Protein AF-A0A1C5Q361-F1 (afdb_monomer)

Structure (mmCIF, N/CA/C/O backbone):
data_AF-A0A1C5Q361-F1
#
_entry.id   AF-A0A1C5Q361-F1
#
loop_
_atom_site.group_PDB
_atom_site.id
_atom_site.type_symbol
_atom_site.label_atom_id
_atom_site.label_alt_id
_atom_site.label_comp_id
_atom_site.label_asym_id
_atom_site.label_entity_id
_atom_site.label_seq_id
_atom_site.pdbx_PDB_ins_code
_atom_site.Cartn_x
_atom_site.Cartn_y
_atom_site.Cartn_z
_atom_site.occupancy
_atom_site.B_iso_or_equiv
_atom_site.auth_seq_id
_atom_site.auth_comp_id
_atom_site.auth_asym_id
_atom_site.auth_atom_id
_atom_site.pdbx_PDB_model_num
ATOM 1 N N . MET A 1 1 ? -11.226 -5.538 12.543 1.00 82.38 1 MET A N 1
ATOM 2 C CA . MET A 1 1 ? -10.719 -4.781 11.385 1.00 82.38 1 MET A CA 1
ATOM 3 C C . MET A 1 1 ? -9.438 -5.448 10.940 1.00 82.38 1 MET A C 1
ATOM 5 O O . MET A 1 1 ? -8.619 -5.760 11.796 1.00 82.38 1 MET A O 1
ATOM 9 N N . ILE A 1 2 ? -9.316 -5.718 9.649 1.00 91.00 2 ILE A N 1
ATOM 10 C CA . ILE A 1 2 ? -8.148 -6.347 9.028 1.00 91.00 2 ILE A CA 1
ATOM 11 C C . ILE A 1 2 ? -7.513 -5.289 8.124 1.00 91.00 2 ILE A C 1
ATOM 13 O O . ILE A 1 2 ? -8.240 -4.507 7.517 1.00 91.00 2 ILE A O 1
ATOM 17 N N . ILE A 1 3 ? -6.184 -5.227 8.073 1.00 91.31 3 ILE A N 1
ATOM 18 C CA . ILE A 1 3 ? -5.445 -4.361 7.148 1.00 91.31 3 ILE A CA 1
ATOM 19 C C . ILE A 1 3 ? -4.555 -5.266 6.311 1.00 91.31 3 ILE A C 1
ATOM 21 O O . ILE A 1 3 ? -3.777 -6.028 6.882 1.00 91.31 3 ILE A O 1
ATOM 25 N N . ASP A 1 4 ? -4.671 -5.180 4.989 1.00 90.50 4 ASP A N 1
ATOM 26 C CA . ASP A 1 4 ? -3.866 -5.986 4.071 1.00 90.50 4 ASP A CA 1
ATOM 27 C C . ASP A 1 4 ? -3.411 -5.179 2.850 1.00 90.50 4 ASP A C 1
ATOM 29 O O . ASP A 1 4 ? -4.040 -4.191 2.462 1.00 90.50 4 ASP A O 1
ATOM 33 N N . GLY A 1 5 ? -2.288 -5.590 2.266 1.00 89.12 5 GLY A N 1
ATOM 34 C CA . GLY A 1 5 ? -1.709 -4.988 1.074 1.00 89.12 5 GLY A CA 1
ATOM 35 C C . GLY A 1 5 ? -2.276 -5.605 -0.199 1.00 89.12 5 GLY A C 1
ATOM 36 O O . GLY A 1 5 ? -2.148 -6.803 -0.428 1.00 89.12 5 GLY A O 1
ATOM 37 N N . VAL A 1 6 ? -2.825 -4.775 -1.080 1.00 90.12 6 VAL A N 1
ATOM 38 C CA . VAL A 1 6 ? -3.342 -5.185 -2.390 1.00 90.12 6 VAL A CA 1
ATOM 39 C C . VAL A 1 6 ? -2.531 -4.551 -3.516 1.00 9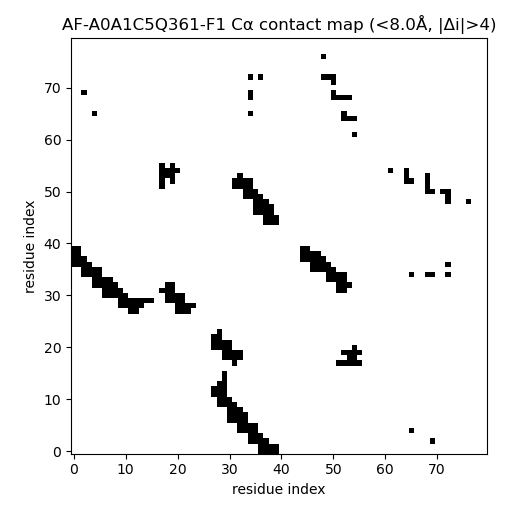0.12 6 VAL A C 1
ATOM 41 O O . VAL A 1 6 ? -2.148 -3.382 -3.452 1.00 90.12 6 VAL A O 1
ATOM 44 N N . GLU A 1 7 ? -2.268 -5.317 -4.572 1.00 91.19 7 GLU A N 1
ATOM 45 C CA . GLU A 1 7 ? -1.779 -4.775 -5.842 1.00 91.19 7 GLU A CA 1
ATOM 46 C C . GLU A 1 7 ? -2.979 -4.320 -6.676 1.00 91.19 7 GLU A C 1
ATOM 48 O O . GLU A 1 7 ? -3.905 -5.097 -6.895 1.00 91.19 7 GLU A O 1
ATOM 53 N N . ILE A 1 8 ? -2.960 -3.073 -7.151 1.00 88.62 8 ILE A N 1
ATOM 54 C CA . ILE A 1 8 ? -4.000 -2.565 -8.057 1.00 88.62 8 ILE A CA 1
ATOM 55 C C . ILE A 1 8 ? -3.587 -2.804 -9.510 1.00 88.62 8 ILE A C 1
ATOM 57 O O . ILE A 1 8 ? -4.384 -3.262 -10.324 1.00 88.62 8 ILE A O 1
ATOM 61 N N . PHE A 1 9 ? -2.331 -2.501 -9.842 1.00 87.81 9 PHE A N 1
ATOM 62 C CA . PHE A 1 9 ? -1.771 -2.727 -11.171 1.00 87.81 9 PHE A CA 1
ATOM 63 C C . PHE A 1 9 ? -0.244 -2.806 -11.143 1.00 87.81 9 PHE A C 1
ATOM 65 O O . PHE A 1 9 ? 0.423 -2.263 -10.253 1.00 87.81 9 PHE A O 1
ATOM 72 N N . SER A 1 10 ? 0.305 -3.425 -12.186 1.00 88.50 10 SER A N 1
ATOM 73 C CA . SER A 1 10 ? 1.735 -3.451 -12.463 1.00 88.50 10 SER A CA 1
ATOM 7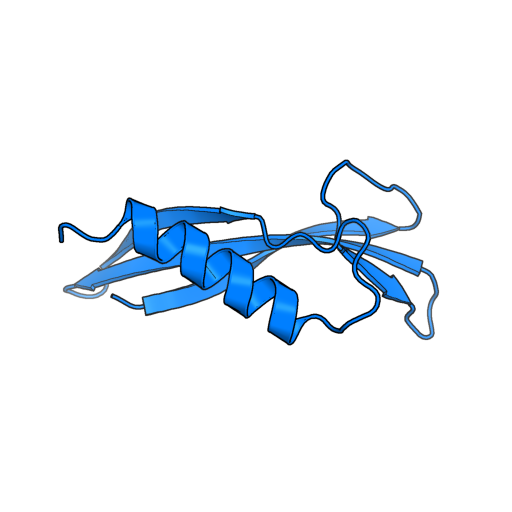4 C C . SER A 1 10 ? 2.033 -3.193 -13.939 1.00 88.50 10 SER A C 1
ATOM 76 O O . SER A 1 10 ? 1.295 -3.600 -14.837 1.00 88.50 10 SER A O 1
ATOM 78 N N . PHE A 1 11 ? 3.139 -2.493 -14.198 1.00 86.56 11 PHE A N 1
ATOM 79 C CA . PHE A 1 11 ? 3.572 -2.126 -15.545 1.00 86.56 11 PHE A CA 1
ATOM 80 C C . PHE A 1 11 ? 5.049 -2.440 -15.766 1.00 86.56 11 PHE A C 1
ATOM 82 O O . PHE A 1 11 ? 5.896 -2.245 -14.888 1.00 86.56 11 PHE A O 1
ATOM 89 N N . LYS A 1 12 ? 5.375 -2.857 -16.993 1.00 85.12 12 LYS A N 1
ATOM 90 C CA . LYS A 1 12 ? 6.757 -2.891 -17.480 1.00 85.12 12 LYS A CA 1
ATOM 91 C C . LYS A 1 12 ? 7.150 -1.490 -17.935 1.00 85.12 12 LYS A C 1
ATOM 93 O O . LYS A 1 12 ? 6.438 -0.886 -18.731 1.00 85.12 12 LYS A O 1
ATOM 98 N N . ASN A 1 13 ? 8.279 -0.989 -17.441 1.00 72.19 13 ASN A N 1
ATOM 99 C CA . ASN A 1 13 ? 8.944 0.229 -17.928 1.00 72.19 13 ASN A CA 1
ATOM 100 C C . ASN A 1 13 ? 8.101 1.525 -17.970 1.00 72.19 13 ASN A C 1
ATOM 102 O O . ASN A 1 13 ? 8.519 2.494 -18.599 1.00 72.19 13 ASN A O 1
ATOM 106 N N . LYS A 1 14 ? 6.948 1.587 -17.291 1.00 79.44 14 LYS A N 1
ATOM 107 C CA . LYS A 1 14 ? 6.141 2.805 -17.143 1.00 79.44 14 LYS A CA 1
ATOM 108 C C . LYS A 1 14 ? 5.995 3.139 -15.665 1.00 79.44 14 LYS A C 1
ATOM 110 O O . LYS A 1 14 ? 5.253 2.472 -14.950 1.00 79.44 14 LYS A O 1
ATOM 115 N N . LYS A 1 15 ? 6.705 4.177 -15.226 1.00 78.12 15 LYS A N 1
ATOM 116 C CA . LYS A 1 15 ? 6.537 4.759 -13.894 1.00 78.12 15 LYS A CA 1
ATOM 117 C C . LYS A 1 15 ? 5.300 5.654 -13.908 1.00 78.12 15 LYS A C 1
ATOM 119 O O . LYS A 1 15 ? 5.199 6.528 -14.767 1.00 78.12 15 LYS A O 1
ATOM 124 N N . ILE A 1 16 ? 4.401 5.460 -12.954 1.00 75.19 16 ILE A N 1
ATOM 125 C CA . ILE A 1 16 ? 3.468 6.512 -12.548 1.00 75.19 16 ILE A CA 1
ATOM 126 C C . ILE A 1 16 ? 3.921 7.083 -11.200 1.00 75.19 16 ILE A C 1
ATOM 128 O O . ILE A 1 16 ? 4.723 6.455 -10.499 1.00 75.19 16 ILE A O 1
ATOM 132 N N . GLU A 1 17 ? 3.452 8.281 -10.866 1.00 71.00 17 GLU A N 1
ATOM 133 C CA . GLU A 1 17 ? 3.664 8.887 -9.546 1.00 71.00 17 GLU A CA 1
ATOM 134 C C . GLU A 1 17 ? 3.279 7.885 -8.448 1.00 71.00 17 GLU A C 1
ATOM 136 O O . GLU A 1 17 ? 2.348 7.093 -8.632 1.00 71.00 17 GLU A O 1
ATOM 141 N N . SER A 1 18 ? 4.074 7.816 -7.377 1.00 72.56 18 SER A N 1
ATOM 142 C CA . SER A 1 18 ? 3.853 6.882 -6.262 1.00 72.56 18 SER A CA 1
ATOM 143 C C . SER A 1 18 ? 4.035 5.383 -6.561 1.00 72.56 18 SER A C 1
ATOM 145 O O . SER A 1 18 ? 3.797 4.542 -5.693 1.00 72.56 18 SER A O 1
ATOM 147 N N . SER A 1 19 ? 4.509 4.995 -7.754 1.00 78.62 19 SER A N 1
ATOM 148 C CA . SER A 1 19 ? 4.833 3.588 -8.049 1.00 78.62 19 SER A CA 1
ATOM 149 C C . SER A 1 19 ? 6.015 3.058 -7.235 1.00 78.62 19 SER A C 1
ATOM 151 O O . SER A 1 19 ? 7.095 3.654 -7.205 1.00 78.62 19 SER A O 1
ATOM 153 N N . ILE A 1 20 ? 5.878 1.837 -6.723 1.00 82.56 20 ILE A N 1
ATOM 154 C CA . ILE A 1 20 ? 6.978 1.056 -6.159 1.00 82.56 20 ILE A CA 1
ATOM 155 C C . ILE A 1 20 ? 7.786 0.431 -7.300 1.00 82.56 20 ILE A C 1
ATOM 157 O O . ILE A 1 20 ? 7.281 -0.386 -8.073 1.00 82.56 20 ILE A O 1
ATOM 161 N N . LYS A 1 21 ? 9.069 0.787 -7.377 1.00 83.88 21 LYS A N 1
ATOM 162 C CA . LYS A 1 21 ? 10.045 0.193 -8.298 1.00 83.88 21 LYS A CA 1
ATOM 163 C C . LYS A 1 21 ? 10.542 -1.149 -7.739 1.00 83.88 21 LYS A C 1
ATOM 165 O O . LYS A 1 21 ? 11.015 -1.186 -6.604 1.00 83.88 21 LYS A O 1
ATOM 170 N N . LYS A 1 22 ? 10.497 -2.228 -8.526 1.00 82.44 22 LYS A N 1
ATOM 171 C CA . LYS A 1 22 ? 11.137 -3.514 -8.188 1.00 82.44 22 LYS A CA 1
ATOM 172 C C . LYS A 1 22 ? 11.896 -4.082 -9.382 1.00 82.44 22 LYS A C 1
ATOM 174 O O . LYS A 1 22 ? 11.369 -4.146 -10.492 1.00 82.44 22 LYS A O 1
ATOM 179 N N . GLU A 1 23 ? 13.129 -4.504 -9.136 1.00 83.88 23 GLU A N 1
ATOM 180 C CA . GLU A 1 23 ? 13.955 -5.210 -10.116 1.00 83.88 23 GLU A CA 1
ATOM 181 C C . GLU A 1 23 ? 13.752 -6.718 -9.955 1.00 83.88 23 GLU A C 1
ATOM 183 O O . GLU A 1 23 ? 13.889 -7.265 -8.860 1.00 83.88 23 GLU A O 1
ATOM 188 N N . HIS A 1 24 ? 13.380 -7.373 -11.051 1.00 84.06 24 HIS A N 1
ATOM 189 C CA . HIS A 1 24 ? 13.191 -8.815 -11.146 1.00 84.06 24 HIS A CA 1
ATOM 190 C C . HIS A 1 24 ? 14.200 -9.403 -12.137 1.00 84.06 24 HIS A C 1
ATOM 192 O O . HIS A 1 24 ? 14.816 -8.678 -12.919 1.00 84.06 24 HIS A O 1
ATOM 198 N N . VAL A 1 25 ? 14.337 -10.732 -12.146 1.00 88.00 25 VAL A N 1
ATOM 199 C CA . VAL A 1 25 ? 15.208 -11.444 -13.102 1.00 88.00 25 VAL A CA 1
ATOM 200 C C . VAL A 1 25 ? 14.805 -11.157 -14.557 1.00 88.00 25 VAL A C 1
ATOM 202 O O . VAL A 1 25 ? 15.664 -11.091 -15.429 1.00 88.00 25 VAL A O 1
ATOM 205 N N . ASP A 1 26 ? 13.511 -10.939 -14.820 1.00 86.06 26 ASP A N 1
ATOM 206 C CA . ASP A 1 26 ? 12.956 -10.631 -16.146 1.00 86.06 26 ASP A CA 1
ATOM 207 C C . ASP A 1 26 ? 12.909 -9.125 -16.471 1.00 86.06 26 ASP A C 1
ATOM 209 O O . ASP A 1 26 ? 12.364 -8.727 -17.505 1.00 86.06 26 ASP A O 1
ATOM 213 N N . GLY A 1 27 ? 13.483 -8.287 -15.605 1.00 85.69 27 GLY A N 1
ATOM 214 C CA . GLY A 1 27 ? 13.619 -6.852 -15.807 1.00 85.69 27 GLY A CA 1
ATOM 215 C C . GLY A 1 27 ? 12.855 -6.002 -14.797 1.00 85.69 27 GLY A C 1
ATOM 216 O O . GLY A 1 27 ? 12.441 -6.436 -13.720 1.00 85.69 27 GLY A O 1
ATOM 217 N N . LEU A 1 28 ? 12.715 -4.725 -15.140 1.00 85.88 28 LEU A N 1
ATOM 218 C CA . LEU A 1 28 ? 12.181 -3.717 -14.242 1.00 85.88 28 LEU A CA 1
ATOM 219 C C . LEU A 1 28 ? 10.648 -3.668 -14.267 1.00 85.88 28 LEU A C 1
ATOM 221 O O . LEU A 1 28 ? 10.036 -3.562 -15.335 1.00 85.88 28 LEU A O 1
ATOM 225 N N . ARG A 1 29 ? 10.025 -3.652 -13.084 1.00 88.12 29 ARG A N 1
ATOM 226 C CA . ARG A 1 29 ? 8.577 -3.467 -12.932 1.00 88.12 29 ARG A CA 1
ATOM 227 C C . ARG A 1 29 ? 8.238 -2.353 -11.950 1.00 88.12 29 ARG A C 1
ATOM 229 O O . ARG A 1 29 ? 8.943 -2.111 -10.968 1.00 88.12 29 ARG A O 1
ATOM 236 N N . TYR A 1 30 ? 7.125 -1.696 -12.239 1.00 87.44 30 TYR A N 1
ATOM 237 C CA . TYR A 1 30 ? 6.511 -0.679 -11.399 1.00 87.44 30 TYR A CA 1
ATOM 238 C C . TYR A 1 30 ? 5.169 -1.198 -10.906 1.00 87.44 30 TYR A C 1
ATOM 240 O O . TYR A 1 30 ? 4.396 -1.748 -11.690 1.00 87.44 30 TYR A O 1
ATOM 248 N N . TYR A 1 31 ? 4.916 -1.029 -9.615 1.00 87.06 31 TYR A N 1
ATOM 249 C CA . TYR A 1 31 ? 3.726 -1.520 -8.932 1.00 87.06 31 TYR A CA 1
ATOM 250 C C . TYR A 1 31 ? 3.004 -0.367 -8.259 1.00 87.06 31 TYR A C 1
ATOM 252 O O . TYR A 1 31 ? 3.643 0.428 -7.572 1.00 87.06 31 TYR A O 1
ATOM 260 N N . THR A 1 32 ? 1.682 -0.344 -8.360 1.00 88.75 32 THR A N 1
ATOM 261 C CA . THR A 1 32 ? 0.860 0.443 -7.442 1.00 88.75 32 THR A CA 1
ATOM 262 C C . THR A 1 32 ? 0.199 -0.498 -6.467 1.00 88.75 32 THR A C 1
ATOM 264 O O . THR A 1 32 ? -0.594 -1.366 -6.839 1.00 88.75 32 THR A O 1
ATOM 267 N N . MET A 1 33 ? 0.585 -0.328 -5.210 1.00 90.12 33 MET A N 1
ATOM 268 C CA . MET A 1 33 ? 0.090 -1.110 -4.095 1.00 90.12 33 MET A CA 1
ATOM 269 C C . MET A 1 33 ? -0.644 -0.184 -3.131 1.00 90.12 33 MET A C 1
ATOM 271 O O . MET A 1 33 ? -0.238 0.961 -2.937 1.00 90.12 33 MET A O 1
ATOM 275 N N . MET A 1 34 ? -1.708 -0.688 -2.521 1.00 91.44 34 MET A N 1
ATOM 276 C CA . MET A 1 34 ? -2.482 0.015 -1.500 1.00 91.44 34 MET A CA 1
ATOM 277 C C . MET A 1 34 ? -2.555 -0.866 -0.255 1.00 91.44 34 MET A C 1
ATOM 279 O O . MET A 1 34 ? -2.614 -2.086 -0.372 1.00 91.44 34 MET A O 1
ATOM 283 N N . LEU A 1 35 ? -2.603 -0.270 0.930 1.00 93.69 35 LEU A N 1
ATOM 284 C CA . LEU A 1 35 ? -3.186 -0.916 2.097 1.00 93.69 35 LEU A CA 1
ATOM 285 C C . LEU A 1 35 ? -4.690 -0.687 2.083 1.00 93.69 35 LEU A C 1
ATOM 287 O O . LEU A 1 35 ? -5.146 0.431 1.848 1.00 93.69 35 LEU A O 1
ATOM 291 N N . VAL A 1 36 ? -5.448 -1.734 2.378 1.00 94.75 36 VAL A N 1
ATOM 292 C CA . VAL A 1 36 ? -6.900 -1.672 2.533 1.00 94.75 36 VAL A CA 1
ATOM 293 C C . VAL A 1 36 ? -7.238 -2.053 3.957 1.00 94.75 36 VAL A C 1
ATOM 295 O O . VAL A 1 36 ? -6.870 -3.135 4.413 1.00 94.75 36 VAL A O 1
ATOM 298 N N . ALA A 1 37 ? -7.959 -1.182 4.654 1.00 94.62 37 ALA A N 1
ATOM 299 C CA . ALA A 1 37 ? -8.639 -1.559 5.879 1.00 94.62 37 ALA A CA 1
ATOM 300 C C . ALA A 1 37 ? -10.010 -2.141 5.524 1.00 94.62 37 ALA A C 1
ATOM 302 O O . ALA A 1 37 ? -10.774 -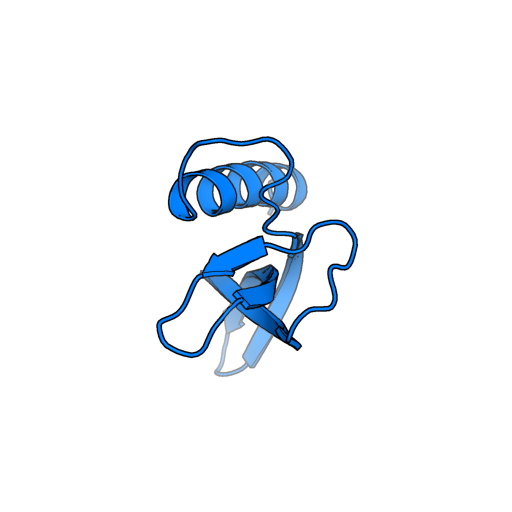1.540 4.765 1.00 94.62 37 ALA A O 1
ATOM 303 N N . VAL A 1 38 ? -10.337 -3.298 6.094 1.00 94.00 38 VAL A N 1
ATOM 304 C CA . VAL A 1 38 ? -11.618 -3.976 5.888 1.00 94.00 38 VAL A CA 1
ATOM 305 C C . VAL A 1 38 ? -12.265 -4.382 7.211 1.00 94.00 38 VAL A C 1
ATOM 307 O O . VAL A 1 38 ? -11.601 -4.669 8.218 1.00 94.00 38 VAL A O 1
ATOM 310 N N . ILE A 1 39 ? -13.594 -4.435 7.205 1.00 93.88 39 ILE A N 1
ATOM 311 C CA . ILE A 1 39 ? -14.403 -5.057 8.253 1.00 93.88 39 ILE A CA 1
ATOM 312 C C . ILE A 1 39 ? -15.047 -6.306 7.666 1.00 93.88 39 ILE A C 1
ATOM 314 O O . ILE A 1 39 ? -15.717 -6.243 6.639 1.00 93.88 39 ILE A O 1
ATOM 318 N N . GLU A 1 40 ? -14.858 -7.432 8.344 1.00 92.88 40 GLU A N 1
ATOM 319 C CA . GLU A 1 40 ? -15.489 -8.700 8.002 1.00 92.88 40 GLU A CA 1
ATOM 320 C C . GLU A 1 40 ? -16.614 -9.006 8.999 1.00 92.88 40 GLU A C 1
ATOM 322 O O . GLU A 1 40 ? -16.399 -9.031 10.217 1.00 92.88 40 GLU A O 1
ATOM 327 N N . ARG A 1 41 ? -17.832 -9.222 8.492 1.00 93.38 41 ARG A N 1
ATOM 328 C CA . ARG A 1 41 ? -19.003 -9.658 9.271 1.00 93.38 41 ARG A CA 1
ATOM 329 C C . ARG A 1 41 ? -19.892 -10.537 8.403 1.00 93.38 41 ARG A C 1
ATOM 331 O O . ARG A 1 41 ? -20.214 -10.151 7.289 1.00 93.38 41 ARG A O 1
ATOM 338 N N . ASN A 1 42 ? -20.351 -11.673 8.930 1.00 94.88 42 ASN A N 1
ATOM 339 C CA . ASN A 1 42 ? -21.327 -12.546 8.260 1.00 94.88 42 ASN A CA 1
ATOM 340 C C . ASN A 1 42 ? -20.946 -12.896 6.804 1.00 94.88 42 ASN A C 1
ATOM 342 O O . ASN A 1 42 ? -21.797 -12.846 5.920 1.00 94.88 42 ASN A O 1
ATOM 346 N N . ASN A 1 43 ? -19.671 -13.215 6.552 1.00 92.50 43 ASN A N 1
ATOM 347 C CA . ASN A 1 43 ? -19.114 -13.480 5.215 1.00 92.50 43 ASN A CA 1
ATOM 348 C C . ASN A 1 43 ? -19.196 -12.297 4.228 1.00 92.50 43 ASN A C 1
ATOM 350 O O . ASN A 1 43 ? -19.094 -12.487 3.018 1.00 92.50 43 ASN A O 1
ATOM 354 N N . ILE A 1 44 ? -19.367 -11.075 4.732 1.00 93.81 44 ILE A N 1
ATOM 355 C CA . ILE A 1 44 ? -19.286 -9.837 3.959 1.00 93.81 44 ILE A CA 1
ATOM 356 C C . ILE A 1 44 ? -17.998 -9.124 4.357 1.00 93.81 44 ILE A C 1
ATOM 358 O O . ILE A 1 44 ? -17.768 -8.854 5.538 1.00 93.81 44 ILE A O 1
ATOM 362 N N . VAL A 1 45 ? -17.179 -8.799 3.358 1.00 92.69 45 VAL A N 1
ATOM 363 C CA . VAL A 1 45 ? -15.974 -7.980 3.507 1.00 92.69 45 VAL A CA 1
ATOM 364 C C . VAL A 1 45 ? -16.284 -6.587 2.980 1.00 92.69 45 VAL A C 1
ATOM 366 O O . VAL A 1 45 ? -16.565 -6.413 1.795 1.00 92.69 45 VAL A O 1
ATOM 369 N N . ILE A 1 46 ? -16.251 -5.598 3.868 1.00 92.69 46 ILE A N 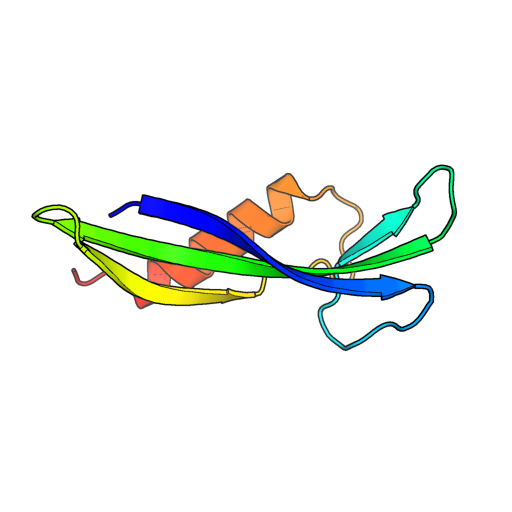1
ATOM 370 C CA . ILE A 1 46 ? -16.518 -4.201 3.531 1.00 92.69 46 ILE A CA 1
ATOM 371 C C . ILE A 1 46 ? -15.194 -3.437 3.612 1.00 92.69 46 ILE A C 1
ATOM 373 O O . ILE A 1 46 ? -14.647 -3.314 4.714 1.00 92.69 46 ILE A O 1
ATOM 377 N N . PRO A 1 47 ? -14.658 -2.929 2.487 1.00 92.38 47 PRO A N 1
ATOM 378 C CA . PRO A 1 47 ? -13.529 -2.014 2.527 1.00 92.38 47 PRO A CA 1
ATOM 379 C C . PRO A 1 47 ? -13.976 -0.683 3.127 1.00 92.38 47 PRO A C 1
ATOM 381 O O . PRO A 1 47 ? -14.992 -0.122 2.721 1.00 92.38 47 PRO A O 1
ATOM 384 N N . ILE A 1 48 ? -13.224 -0.198 4.111 1.00 93.19 48 ILE A N 1
ATOM 385 C CA . ILE A 1 48 ? -13.549 1.036 4.836 1.00 93.19 48 ILE A CA 1
ATOM 386 C C . ILE A 1 48 ? -12.608 2.187 4.491 1.00 93.19 48 ILE A C 1
ATOM 388 O O . ILE A 1 48 ? -13.019 3.337 4.576 1.00 93.19 48 ILE A O 1
ATOM 392 N N . GLU A 1 49 ? -11.363 1.896 4.110 1.00 93.94 49 GLU A N 1
ATOM 393 C CA . GLU A 1 49 ? -10.381 2.917 3.749 1.00 93.94 49 GLU A CA 1
ATOM 394 C C . GLU A 1 49 ? -9.221 2.304 2.957 1.00 93.94 49 GLU A C 1
ATOM 396 O O . GLU A 1 49 ? -8.882 1.128 3.137 1.00 93.94 49 GLU A O 1
ATOM 401 N N . PHE A 1 50 ? -8.595 3.125 2.116 1.00 92.81 50 PHE A N 1
ATOM 402 C CA . PHE A 1 50 ? -7.429 2.778 1.314 1.00 92.81 50 PHE A CA 1
ATOM 403 C C . PHE A 1 50 ? -6.280 3.753 1.587 1.00 92.81 50 PHE A C 1
ATOM 405 O O . PHE A 1 50 ? -6.492 4.944 1.805 1.00 92.81 50 PHE A O 1
ATOM 412 N N . GLU A 1 51 ? -5.045 3.263 1.543 1.00 92.44 51 GLU A N 1
ATOM 413 C CA . GLU A 1 51 ? -3.843 4.092 1.642 1.00 92.44 51 GLU A CA 1
ATOM 414 C C . GLU A 1 51 ? -2.789 3.638 0.629 1.00 92.44 51 GLU A C 1
ATOM 416 O O . GLU A 1 51 ? -2.412 2.465 0.648 1.00 92.44 51 GLU A O 1
ATOM 421 N N . PRO A 1 52 ? -2.259 4.537 -0.215 1.00 89.31 52 PRO A N 1
ATOM 422 C CA . PRO A 1 52 ? -1.136 4.216 -1.086 1.00 89.31 52 PRO A CA 1
ATOM 423 C C . PRO A 1 52 ? 0.101 3.748 -0.312 1.00 89.31 52 PRO A C 1
ATOM 425 O O . PRO A 1 52 ? 0.547 4.383 0.649 1.00 89.31 52 PRO A O 1
ATOM 428 N N . ILE A 1 53 ? 0.688 2.639 -0.766 1.00 88.62 53 ILE A N 1
ATOM 429 C CA . ILE A 1 53 ? 2.022 2.211 -0.342 1.00 88.62 53 ILE A CA 1
ATOM 430 C C . ILE A 1 53 ? 3.012 2.810 -1.338 1.00 88.62 53 ILE A C 1
ATOM 432 O O . ILE A 1 53 ? 3.131 2.349 -2.472 1.00 88.62 53 ILE A O 1
ATOM 436 N N . GLU A 1 54 ? 3.731 3.837 -0.900 1.00 79.75 54 GLU A N 1
ATOM 437 C CA . GLU A 1 54 ? 4.654 4.604 -1.737 1.00 79.75 54 GLU A CA 1
ATOM 438 C C . GLU A 1 54 ? 6.090 4.458 -1.229 1.00 79.75 54 GLU A C 1
ATOM 440 O O . GLU A 1 54 ? 6.321 4.274 -0.034 1.00 79.75 54 GLU A O 1
ATOM 445 N N . ASN A 1 55 ? 7.063 4.553 -2.136 1.00 72.06 55 ASN A N 1
ATOM 446 C CA . ASN A 1 55 ? 8.489 4.440 -1.814 1.00 72.06 55 ASN A CA 1
ATOM 447 C C . ASN A 1 55 ? 9.307 5.609 -2.396 1.00 72.06 55 ASN A C 1
ATOM 449 O O . ASN A 1 55 ? 10.449 5.437 -2.826 1.00 72.06 55 ASN A O 1
ATOM 453 N N . GLU A 1 56 ? 8.707 6.796 -2.516 1.00 59.53 56 GLU A N 1
ATO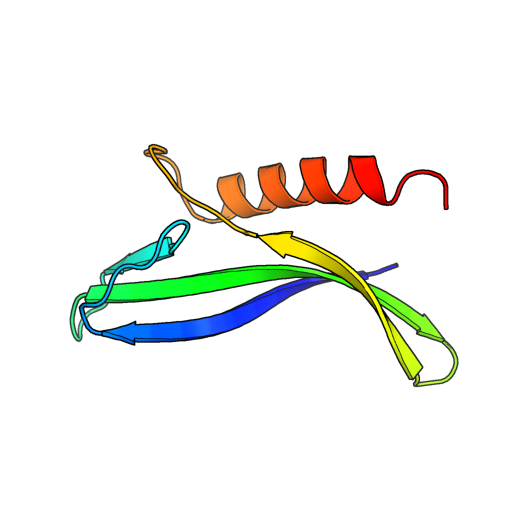M 454 C CA . GLU A 1 56 ? 9.400 7.935 -3.117 1.00 59.53 56 GLU A CA 1
ATOM 455 C C . GLU A 1 56 ? 10.544 8.427 -2.216 1.00 59.53 56 GLU A C 1
ATOM 457 O O . GLU A 1 56 ? 10.339 8.856 -1.085 1.00 59.53 56 GLU A O 1
ATOM 462 N N . GLY A 1 57 ? 11.777 8.342 -2.726 1.00 58.66 57 GLY A N 1
ATOM 463 C CA . GLY A 1 57 ? 12.969 8.904 -2.082 1.00 58.66 57 GLY A CA 1
ATOM 464 C C . GLY A 1 57 ? 13.562 8.092 -0.924 1.00 58.66 57 GLY A C 1
ATOM 465 O O . GLY A 1 57 ? 14.568 8.516 -0.356 1.00 58.66 57 GLY A O 1
ATOM 466 N N . LEU A 1 58 ? 13.007 6.924 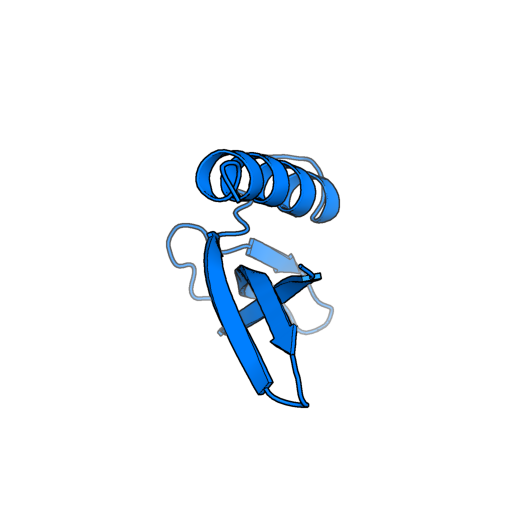-0.584 1.00 56.41 58 LEU A N 1
ATOM 467 C CA . LEU A 1 58 ? 13.514 6.090 0.506 1.00 56.41 58 LEU A CA 1
ATOM 468 C C . LEU A 1 58 ? 14.486 5.015 -0.004 1.00 56.41 58 LEU A C 1
ATOM 470 O O . LEU A 1 58 ? 14.256 4.325 -0.995 1.00 56.41 58 LEU A O 1
ATOM 474 N N . LYS A 1 59 ? 15.614 4.882 0.704 1.00 54.34 59 LYS A N 1
ATOM 475 C CA . LYS A 1 59 ? 16.649 3.864 0.452 1.00 54.34 59 LYS A CA 1
ATOM 476 C C . LYS A 1 59 ? 16.302 2.507 1.091 1.00 54.34 59 LYS A C 1
ATOM 478 O O . LYS A 1 59 ? 16.941 1.509 0.768 1.00 54.34 59 LYS A O 1
ATOM 483 N N . TYR A 1 60 ? 15.327 2.476 2.004 1.00 52.91 60 TYR A N 1
ATOM 484 C CA . TYR A 1 60 ? 14.956 1.301 2.798 1.00 52.91 60 TYR A CA 1
ATOM 485 C C . TYR A 1 60 ? 13.700 0.592 2.264 1.00 52.91 60 TYR A C 1
ATOM 487 O O . TYR A 1 60 ? 12.899 1.163 1.532 1.00 52.91 60 TYR A O 1
ATOM 495 N N . GLY A 1 61 ? 13.621 -0.713 2.547 1.00 58.84 61 GLY A N 1
ATOM 496 C CA . GLY A 1 61 ? 12.785 -1.685 1.840 1.00 58.84 61 GLY A CA 1
ATOM 497 C C . GLY A 1 61 ? 11.279 -1.635 2.126 1.00 58.84 61 GLY A C 1
ATOM 498 O O . GLY A 1 61 ? 10.816 -1.039 3.090 1.00 58.84 61 GLY A O 1
ATOM 499 N N . LYS A 1 62 ? 10.530 -2.366 1.287 1.00 63.00 62 LYS A N 1
ATOM 500 C CA . LYS A 1 62 ? 9.055 -2.460 1.208 1.00 63.00 62 LYS A CA 1
ATOM 501 C C . LYS A 1 62 ? 8.305 -2.479 2.550 1.00 63.00 62 LYS A C 1
ATOM 503 O O . LYS A 1 62 ? 7.238 -1.883 2.638 1.00 63.00 62 LYS A O 1
ATOM 508 N N . GLN A 1 63 ? 8.839 -3.158 3.567 1.00 62.16 63 GLN A N 1
ATOM 509 C CA . GLN A 1 63 ? 8.178 -3.266 4.872 1.00 62.16 63 GLN A CA 1
ATOM 510 C C . GLN A 1 63 ? 8.053 -1.919 5.597 1.00 62.16 63 GLN A C 1
ATOM 512 O O . GLN A 1 63 ? 7.056 -1.688 6.274 1.00 62.16 6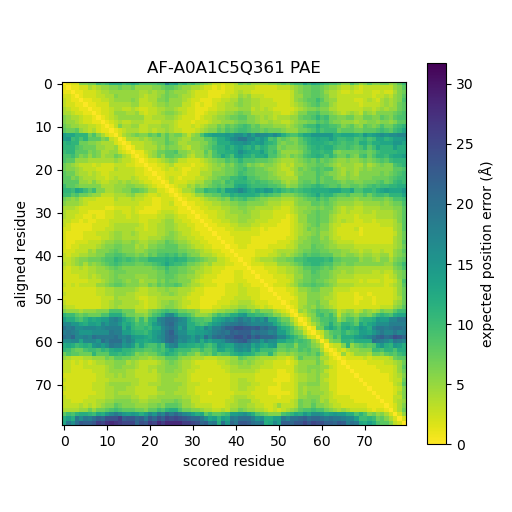3 GLN A O 1
ATOM 517 N N . ASP A 1 64 ? 9.022 -1.017 5.430 1.00 71.25 64 ASP A N 1
ATOM 518 C CA . ASP A 1 64 ? 8.994 0.304 6.070 1.00 71.25 64 ASP A CA 1
ATOM 519 C C . ASP A 1 64 ? 7.910 1.191 5.430 1.00 71.25 64 ASP A C 1
ATOM 521 O O . ASP A 1 64 ? 7.135 1.856 6.114 1.00 71.25 64 ASP A O 1
ATOM 525 N N . CYS A 1 65 ? 7.755 1.095 4.105 1.00 80.81 65 CYS A N 1
ATOM 526 C CA . CYS A 1 65 ? 6.705 1.788 3.357 1.00 80.81 65 CYS A CA 1
ATOM 527 C C . CYS A 1 65 ? 5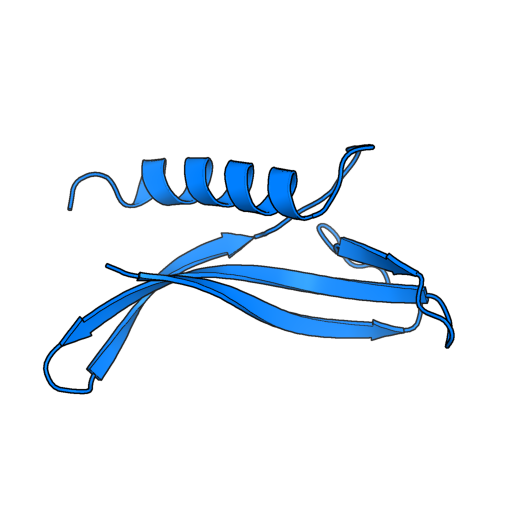.299 1.324 3.762 1.00 80.81 65 CYS A C 1
ATOM 529 O O . CYS A 1 65 ? 4.396 2.145 3.915 1.00 80.81 65 CYS A O 1
ATOM 531 N N . GLU A 1 66 ? 5.112 0.013 3.953 1.00 86.19 66 GLU A N 1
ATOM 532 C CA . GLU A 1 66 ? 3.853 -0.556 4.451 1.00 86.19 66 GLU A CA 1
ATOM 533 C C . GLU A 1 66 ? 3.572 -0.101 5.884 1.00 86.19 66 GLU A C 1
ATOM 535 O O . GLU A 1 66 ? 2.444 0.260 6.208 1.00 86.19 66 GLU A O 1
ATOM 540 N N . HIS A 1 67 ? 4.593 -0.042 6.738 1.00 87.44 67 HIS A N 1
ATOM 541 C CA . HIS A 1 67 ? 4.436 0.425 8.110 1.00 87.44 67 HIS A CA 1
ATOM 542 C C . HIS A 1 67 ? 4.041 1.911 8.180 1.00 87.44 67 HIS A C 1
ATOM 544 O O . HIS A 1 67 ? 3.134 2.282 8.931 1.00 87.44 67 HIS A O 1
ATOM 550 N N . GLU A 1 68 ? 4.663 2.769 7.370 1.00 87.88 68 GLU A N 1
ATOM 551 C CA . GLU A 1 68 ? 4.313 4.192 7.294 1.00 87.88 68 GLU A CA 1
ATOM 552 C C . GLU A 1 68 ? 2.934 4.426 6.667 1.00 87.88 68 GLU A C 1
ATOM 554 O O . GLU A 1 68 ? 2.156 5.238 7.177 1.00 87.88 68 GLU A O 1
ATOM 559 N N . ALA A 1 69 ? 2.581 3.676 5.619 1.00 90.12 69 ALA A N 1
ATOM 560 C CA . ALA A 1 69 ? 1.224 3.673 5.080 1.00 90.12 69 ALA A CA 1
ATOM 561 C C . ALA A 1 69 ? 0.215 3.246 6.160 1.00 90.12 69 ALA A C 1
ATOM 563 O O . ALA A 1 69 ? -0.776 3.937 6.391 1.00 90.12 69 ALA A O 1
ATOM 564 N N . ALA A 1 70 ? 0.504 2.190 6.924 1.00 90.94 70 ALA A N 1
ATOM 565 C CA . ALA A 1 70 ? -0.361 1.748 8.012 1.00 90.94 70 ALA A CA 1
ATOM 566 C C . ALA A 1 70 ? -0.525 2.837 9.082 1.00 90.94 70 ALA A C 1
ATOM 568 O O . ALA A 1 70 ? -1.642 3.088 9.525 1.00 90.94 70 ALA A O 1
ATOM 569 N N . LYS A 1 71 ? 0.538 3.559 9.465 1.00 90.56 71 LYS A N 1
ATOM 570 C CA . LYS A 1 71 ? 0.427 4.702 10.392 1.00 90.5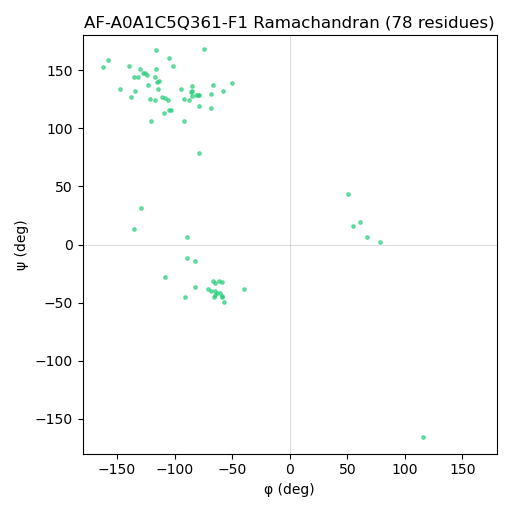6 71 LYS A CA 1
ATOM 571 C C . LYS A 1 71 ? -0.507 5.792 9.863 1.00 90.56 71 LYS A C 1
ATOM 573 O O . LYS A 1 71 ? -1.314 6.311 10.636 1.00 90.56 71 LYS A O 1
ATOM 578 N N . ARG A 1 72 ? -0.407 6.158 8.578 1.00 91.75 72 ARG A N 1
ATOM 579 C CA . ARG A 1 72 ? -1.280 7.170 7.949 1.00 91.75 72 ARG A CA 1
ATOM 580 C C . ARG A 1 72 ? -2.732 6.696 7.881 1.00 91.75 72 ARG A C 1
ATOM 582 O O . ARG A 1 72 ? -3.619 7.433 8.308 1.00 91.75 72 ARG A O 1
ATOM 589 N N . LEU A 1 73 ? -2.950 5.450 7.465 1.00 92.88 73 LEU A N 1
ATOM 590 C CA . LEU A 1 73 ? -4.257 4.791 7.436 1.00 92.88 73 LEU A CA 1
ATOM 591 C C . LEU A 1 73 ? -4.900 4.771 8.836 1.00 92.88 73 LEU A C 1
ATOM 593 O O . LEU A 1 73 ? -6.026 5.229 9.021 1.00 92.88 73 LEU A O 1
ATOM 597 N N . MET A 1 74 ? -4.145 4.338 9.852 1.00 91.38 74 MET A N 1
ATOM 598 C CA . MET A 1 74 ? -4.603 4.253 11.243 1.00 91.38 74 MET A CA 1
ATOM 599 C C . MET A 1 74 ? -5.007 5.611 11.827 1.00 91.38 74 MET A C 1
ATOM 601 O O . MET A 1 74 ? -5.903 5.662 12.665 1.00 91.38 74 MET A O 1
ATOM 605 N N . LYS A 1 75 ? -4.374 6.715 11.406 1.00 91.38 75 LYS A N 1
ATOM 606 C CA . LYS A 1 75 ? -4.764 8.070 11.835 1.00 91.38 75 LYS A CA 1
ATOM 607 C C . LYS A 1 75 ? -6.138 8.481 11.306 1.00 91.38 75 LYS A C 1
ATOM 609 O O . LYS A 1 75 ? -6.820 9.234 11.990 1.00 91.38 75 LYS A O 1
ATOM 614 N N . ARG A 1 76 ? -6.539 8.007 10.121 1.00 90.56 76 ARG A N 1
ATOM 615 C CA . ARG A 1 76 ? -7.852 8.319 9.531 1.00 90.56 76 ARG A CA 1
ATOM 616 C C . ARG A 1 76 ? -8.967 7.439 10.083 1.00 90.56 76 ARG A C 1
ATOM 618 O O . ARG A 1 76 ? -10.068 7.926 10.303 1.00 90.56 76 ARG A O 1
ATOM 625 N N . ILE A 1 77 ? -8.669 6.169 10.353 1.00 88.62 77 ILE A N 1
ATOM 626 C CA . ILE A 1 77 ? -9.673 5.205 10.835 1.00 88.62 77 ILE A CA 1
ATOM 627 C C . ILE A 1 77 ? -9.816 5.169 12.368 1.00 88.62 77 ILE A C 1
ATOM 629 O O . ILE A 1 77 ? -10.782 4.600 12.863 1.00 88.62 77 ILE A O 1
ATOM 633 N N . LYS A 1 78 ? -8.906 5.785 13.141 1.00 71.12 78 LYS A N 1
ATOM 634 C CA . LYS A 1 78 ? -9.087 6.005 14.591 1.00 71.12 78 LYS A CA 1
ATOM 635 C C . LYS A 1 78 ? -10.015 7.205 14.830 1.00 71.12 78 LYS A C 1
ATOM 637 O O . LYS A 1 78 ? -9.541 8.312 15.082 1.00 71.12 78 LYS A O 1
ATOM 642 N N . PRO A 1 79 ? -11.330 6.994 14.691 1.00 57.94 79 PRO A N 1
ATOM 643 C CA . PRO A 1 79 ? -12.193 7.016 15.875 1.00 57.94 79 PRO A CA 1
ATOM 644 C C . PRO A 1 79 ? -13.219 5.862 15.949 1.00 57.94 79 PRO A C 1
ATOM 646 O O . PRO A 1 79 ? -14.136 5.947 16.765 1.00 57.94 79 PRO A O 1
ATOM 649 N N . PHE A 1 80 ? -13.084 4.809 15.130 1.00 47.75 80 PHE A N 1
ATOM 650 C CA . PHE A 1 80 ? -13.879 3.573 15.250 1.00 47.75 80 PHE A CA 1
ATOM 651 C C . PHE A 1 80 ? -13.386 2.642 16.366 1.00 47.75 80 PHE A C 1
ATOM 653 O O . PHE A 1 80 ? -12.155 2.595 16.608 1.00 47.75 80 PHE A O 1
#

Mean predicted aligned error: 6.09 Å

Foldseek 3Di:
DDKDKDWPDKDDPDDDPQWDWDADPVGIMTTWMKIWDWDDDPNDTDTDDIFTQGDPPDPDDSVVSVVVSVVVVCVVPPVD

Radius of gyration: 14.24 Å; Cα contacts (8 Å, |Δi|>4): 138; chains: 1; bounding box: 38×22×34 Å

pLDDT: mean 83.47, std 11.74, range [47.75, 94.88]

Secondary structure (DSSP, 8-state):
-EEEEEEEEEEES---TTPEEEEETTEEEEEEEEEEEEEEETTEEEEEEEEEE--TT--S-HHHHHHHHHHHHHHHHTT-

Sequence (80 aa):
MIIDGVEIFSFKNKKIESSIKKEHVDGLRYYTMMLVAVIERNNIVIPIEFEPIENEGLKYGKQDCEHEAAKRLMKRIKPF

Solvent-accessible surface area (backbone atoms only — not comparable to full-atom values): 4797 Å² total; per-residue (Å²): 122,49,75,48,81,43,79,80,51,73,34,75,87,51,82,56,90,60,37,33,78,47,83,50,98,93,43,60,36,24,31,40,34,30,37,37,36,29,44,78,55,96,94,41,78,43,78,76,47,77,29,68,32,42,53,84,93,57,94,71,60,75,67,58,30,48,52,54,28,47,55,56,44,50,62,71,56,63,86,115

Nearest PDB structures (foldseek):
  2nun-assembly1_A  TM=3.624E-01  e=1.225E-01  Pseudomonas savastanoi pv. glycinea
  8twj-assembly1_A  TM=3.613E-01  e=1.146E-01  Pseudomonas syringae
  5yuo-assembly1_C  TM=3.484E-01  e=2.315E+00  Pseudomonas aeruginosa PAO1
  6ph4-assembly1_A  TM=2.646E-01  e=3.695E+00  Brucella melitensis bv. 1 str. 16M